Protein AF-A0A9E0T2H3-F1 (afdb_monomer_lite)

Radius of gyration: 16.69 Å; chains: 1; bounding box: 26×45×43 Å

Structure (mmCIF, N/CA/C/O backbone):
data_AF-A0A9E0T2H3-F1
#
_entry.id   AF-A0A9E0T2H3-F1
#
loop_
_atom_site.group_PDB
_atom_site.id
_atom_site.type_symbol
_atom_site.label_atom_id
_atom_site.label_alt_id
_atom_site.label_comp_id
_atom_site.label_asym_id
_atom_site.label_entity_id
_atom_site.label_seq_id
_atom_site.pdbx_PDB_ins_code
_atom_site.Cartn_x
_atom_site.Cartn_y
_atom_site.Cartn_z
_atom_site.occupancy
_atom_site.B_iso_or_e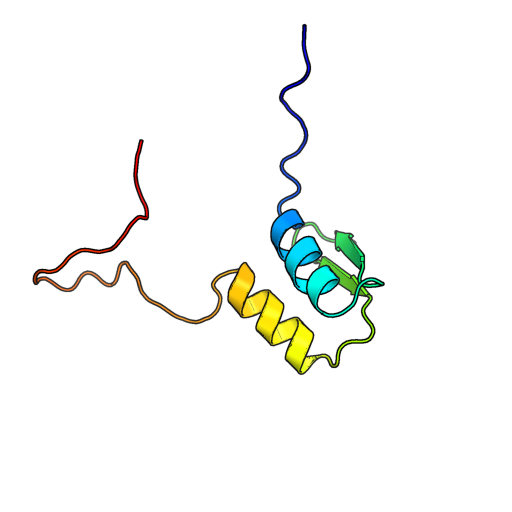quiv
_atom_site.auth_seq_id
_atom_site.auth_comp_id
_atom_site.auth_asym_id
_atom_site.auth_atom_id
_atom_site.pdbx_PDB_model_num
ATOM 1 N N . MET A 1 1 ? 2.811 14.256 -33.471 1.00 42.66 1 MET A N 1
ATOM 2 C CA . MET A 1 1 ? 1.933 13.419 -32.627 1.00 42.66 1 MET A CA 1
ATOM 3 C C . MET A 1 1 ? 2.855 12.650 -31.693 1.00 42.66 1 MET A C 1
ATOM 5 O O . MET A 1 1 ? 3.489 11.719 -32.155 1.00 42.66 1 MET A O 1
ATOM 9 N N . ASN A 1 2 ? 3.082 13.124 -30.465 1.00 45.47 2 ASN A N 1
ATOM 10 C CA . ASN A 1 2 ? 4.061 12.508 -29.560 1.00 45.47 2 ASN A CA 1
ATOM 11 C C . ASN A 1 2 ? 3.517 12.572 -28.127 1.00 45.47 2 ASN A C 1
ATOM 13 O O . ASN A 1 2 ? 3.769 13.532 -27.407 1.00 45.47 2 ASN A O 1
ATOM 17 N N . ALA A 1 3 ? 2.656 11.619 -27.772 1.00 48.94 3 ALA A N 1
ATOM 18 C CA . ALA A 1 3 ? 1.995 11.563 -26.469 1.00 48.94 3 ALA A CA 1
ATOM 19 C C . ALA A 1 3 ? 1.661 10.108 -26.107 1.00 48.94 3 ALA A C 1
ATOM 21 O O . ALA A 1 3 ? 0.495 9.737 -26.015 1.00 48.94 3 ALA A O 1
ATOM 22 N N . THR A 1 4 ? 2.668 9.241 -25.975 1.00 49.97 4 THR A N 1
ATOM 23 C CA . THR A 1 4 ? 2.448 7.870 -25.457 1.00 49.97 4 THR A CA 1
ATOM 24 C C . THR A 1 4 ? 3.667 7.324 -24.706 1.00 49.97 4 THR A C 1
ATOM 26 O O . THR A 1 4 ? 3.923 6.132 -24.683 1.00 49.97 4 THR A O 1
ATOM 29 N N . LEU A 1 5 ? 4.431 8.208 -24.066 1.00 46.91 5 LEU A N 1
ATOM 30 C CA . LEU A 1 5 ? 5.325 7.842 -22.960 1.00 46.91 5 LEU A CA 1
ATOM 31 C C . LEU A 1 5 ? 4.823 8.538 -21.692 1.00 46.91 5 LEU A C 1
ATOM 33 O O . LEU A 1 5 ? 5.587 9.160 -20.961 1.00 46.91 5 LEU A O 1
ATOM 37 N N . ALA A 1 6 ? 3.501 8.517 -21.485 1.00 48.19 6 ALA A N 1
ATOM 38 C CA . ALA A 1 6 ? 2.932 8.878 -20.200 1.00 48.19 6 ALA A CA 1
ATOM 39 C C . ALA A 1 6 ? 3.463 7.853 -19.198 1.00 48.19 6 ALA A C 1
ATOM 41 O O . ALA A 1 6 ? 3.092 6.684 -19.243 1.00 48.19 6 ALA A O 1
ATOM 42 N N . SER A 1 7 ? 4.419 8.314 -18.399 1.00 51.91 7 SER A N 1
ATOM 43 C CA . SER A 1 7 ? 4.975 7.694 -17.210 1.00 51.91 7 SER A CA 1
ATOM 44 C C . SER A 1 7 ? 4.030 6.655 -16.613 1.00 51.91 7 SER A C 1
ATOM 46 O O . SER A 1 7 ? 3.000 7.010 -16.042 1.00 51.91 7 SER A O 1
ATOM 48 N N . LEU A 1 8 ? 4.385 5.378 -16.754 1.00 60.97 8 LEU A N 1
ATOM 49 C CA . LEU A 1 8 ? 3.804 4.309 -15.954 1.00 60.97 8 LEU A CA 1
ATOM 50 C C . LEU A 1 8 ? 4.207 4.607 -14.508 1.00 60.97 8 LEU A C 1
ATOM 52 O O . LEU A 1 8 ? 5.307 4.254 -14.096 1.00 60.97 8 LEU A O 1
ATOM 56 N N . ASP A 1 9 ? 3.381 5.360 -13.781 1.00 71.50 9 ASP A N 1
ATOM 57 C CA . ASP A 1 9 ? 3.526 5.544 -12.340 1.00 71.50 9 ASP A CA 1
ATOM 58 C C . ASP A 1 9 ? 3.403 4.146 -11.716 1.00 71.50 9 ASP A C 1
ATOM 60 O O . ASP A 1 9 ? 2.307 3.580 -11.723 1.00 71.50 9 ASP A O 1
ATOM 64 N N . PRO A 1 10 ? 4.497 3.535 -11.225 1.00 74.00 10 PRO A N 1
ATOM 65 C CA . PRO A 1 10 ? 4.466 2.143 -10.770 1.00 74.00 10 PRO A CA 1
ATOM 66 C C . PRO A 1 10 ? 3.576 1.976 -9.529 1.00 74.00 10 PRO A C 1
ATOM 68 O O . PRO A 1 10 ? 3.153 0.874 -9.196 1.00 74.00 10 PRO A O 1
ATOM 71 N N . PHE A 1 11 ? 3.248 3.087 -8.868 1.00 81.88 11 PHE A N 1
ATOM 72 C CA . PHE A 1 11 ? 2.400 3.148 -7.687 1.00 81.88 11 PHE A CA 1
ATOM 73 C C . PHE A 1 11 ? 0.925 3.419 -8.007 1.00 81.88 11 PHE A C 1
ATOM 75 O O . PHE A 1 11 ? 0.110 3.462 -7.085 1.00 81.88 11 PHE A O 1
ATOM 82 N N . GLN A 1 12 ? 0.545 3.574 -9.278 1.00 85.25 12 GLN A N 1
ATOM 83 C CA . GLN A 1 12 ? -0.841 3.814 -9.684 1.00 85.25 12 GLN A CA 1
ATOM 84 C C . GLN A 1 12 ? -1.829 2.752 -9.162 1.00 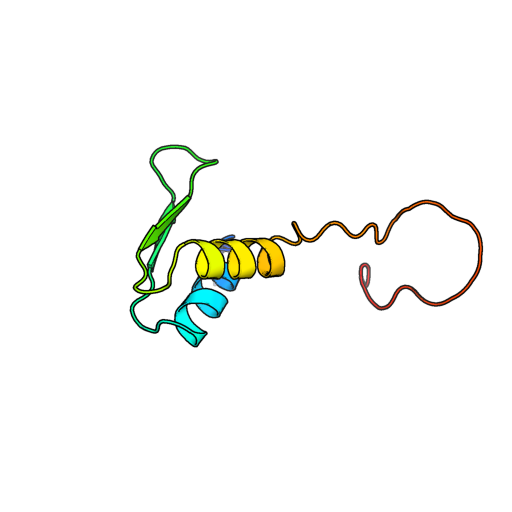85.25 12 GLN A C 1
ATOM 86 O O . GLN A 1 12 ? -2.856 3.159 -8.607 1.00 85.25 12 GLN A O 1
ATOM 91 N N . PRO A 1 13 ? -1.541 1.431 -9.222 1.00 85.94 13 PRO A N 1
ATOM 92 C CA . PRO A 1 13 ? -2.439 0.427 -8.647 1.00 85.94 13 PRO A CA 1
ATOM 93 C C . PRO A 1 13 ? -2.537 0.533 -7.118 1.00 85.94 13 PRO A C 1
ATOM 95 O O . PRO A 1 13 ? -3.626 0.399 -6.560 1.00 85.94 13 PRO A O 1
ATOM 98 N N . LEU A 1 14 ? -1.433 0.856 -6.434 1.00 87.06 14 LEU A N 1
ATOM 99 C CA . LEU A 1 14 ? -1.412 1.035 -4.980 1.00 87.06 14 LEU A CA 1
ATOM 100 C C . LEU A 1 14 ? -2.233 2.260 -4.558 1.00 87.06 14 LEU A C 1
ATOM 102 O O . LEU A 1 14 ? -3.034 2.184 -3.627 1.00 87.06 14 LEU A O 1
ATOM 106 N N . ARG A 1 15 ? -2.090 3.376 -5.283 1.00 89.12 15 ARG A N 1
ATOM 107 C CA . ARG A 1 15 ? -2.894 4.593 -5.088 1.00 89.12 15 ARG A CA 1
ATOM 108 C C . ARG A 1 15 ? -4.371 4.318 -5.263 1.00 89.12 15 ARG A C 1
ATOM 110 O O . ARG A 1 15 ? -5.174 4.812 -4.479 1.00 89.12 15 ARG A O 1
ATOM 117 N N . GLU A 1 16 ? -4.737 3.571 -6.296 1.00 89.88 16 GLU A N 1
ATOM 118 C CA . GLU A 1 16 ? -6.137 3.265 -6.553 1.00 89.88 16 GLU A CA 1
ATOM 119 C C . GLU A 1 16 ? -6.724 2.365 -5.463 1.00 89.88 16 GLU A C 1
ATOM 121 O O . GLU A 1 16 ? -7.810 2.656 -4.965 1.00 89.88 16 GLU A O 1
ATOM 126 N N . ALA A 1 17 ? -5.992 1.332 -5.038 1.00 90.06 17 ALA A N 1
ATOM 127 C CA . ALA A 1 17 ? -6.427 0.442 -3.967 1.00 90.06 17 ALA A CA 1
ATOM 128 C C . ALA A 1 17 ? -6.607 1.192 -2.637 1.00 90.06 17 ALA A C 1
ATOM 130 O O . ALA A 1 17 ? -7.665 1.091 -2.016 1.00 90.06 17 ALA A O 1
ATOM 131 N N . LEU A 1 18 ? -5.636 2.028 -2.255 1.00 90.69 18 LEU A N 1
ATOM 132 C CA . LEU A 1 18 ? -5.735 2.864 -1.058 1.00 90.69 18 LEU A CA 1
ATOM 133 C C . LEU A 1 18 ? -6.898 3.856 -1.146 1.00 90.69 18 LEU A C 1
ATOM 135 O O . LEU A 1 18 ? -7.651 3.983 -0.187 1.00 90.69 18 LEU A O 1
ATOM 139 N N . ARG A 1 19 ? -7.107 4.509 -2.301 1.00 91.12 19 ARG A N 1
ATOM 140 C CA . ARG A 1 19 ? -8.203 5.478 -2.488 1.00 91.12 19 ARG A CA 1
ATOM 141 C C . ARG A 1 19 ? -9.598 4.864 -2.460 1.00 91.12 19 ARG A C 1
ATOM 143 O O . ARG A 1 19 ? -10.557 5.589 -2.196 1.00 91.12 19 ARG A O 1
ATOM 150 N N . ARG A 1 20 ? -9.737 3.565 -2.743 1.00 90.44 20 ARG A N 1
ATOM 151 C CA . ARG A 1 20 ? -11.021 2.858 -2.598 1.00 90.44 20 ARG A CA 1
ATOM 152 C C . ARG A 1 20 ? -11.431 2.721 -1.132 1.00 90.44 20 ARG A C 1
ATOM 154 O O . ARG A 1 20 ? -12.624 2.770 -0.853 1.00 90.44 20 ARG A O 1
ATOM 161 N N . GLU A 1 21 ? -10.469 2.562 -0.224 1.00 89.94 21 GLU A N 1
ATOM 162 C CA . GLU A 1 21 ? -10.736 2.436 1.215 1.00 89.94 21 GLU A CA 1
ATOM 163 C C . GLU A 1 21 ? -10.666 3.781 1.954 1.00 89.94 21 GLU A C 1
ATOM 165 O O . GLU A 1 21 ? -11.527 4.068 2.783 1.00 89.94 21 GLU A O 1
ATOM 170 N N . ASP A 1 22 ? -9.691 4.631 1.628 1.00 91.44 22 ASP A N 1
ATOM 171 C CA . ASP A 1 22 ? -9.546 5.989 2.155 1.00 91.44 22 ASP A CA 1
ATOM 172 C C . ASP A 1 22 ? -9.401 6.983 0.992 1.00 91.44 22 ASP A C 1
ATOM 174 O O . ASP A 1 22 ? -8.323 7.114 0.415 1.00 91.44 22 ASP A O 1
ATOM 178 N N . PRO A 1 23 ? -10.457 7.729 0.618 1.00 90.62 23 PRO A N 1
ATOM 179 C CA . PRO A 1 23 ? -10.424 8.616 -0.548 1.00 90.62 23 PRO A CA 1
ATOM 180 C C . PRO A 1 23 ? -9.418 9.770 -0.412 1.00 90.62 23 PRO A C 1
ATOM 182 O O . PRO A 1 23 ? -9.052 10.374 -1.427 1.00 90.62 23 PRO A O 1
ATOM 185 N N . ALA A 1 24 ? -8.986 10.063 0.820 1.00 91.62 24 ALA A N 1
ATOM 186 C CA . ALA A 1 24 ? -7.952 11.037 1.155 1.00 91.62 24 ALA A CA 1
ATOM 187 C C . ALA A 1 24 ? -6.523 10.463 1.094 1.00 91.62 24 ALA A C 1
ATOM 189 O O . ALA A 1 24 ? -5.575 11.216 1.308 1.00 91.62 24 ALA A O 1
ATOM 190 N N . ALA A 1 25 ? -6.356 9.171 0.793 1.00 91.19 25 ALA A N 1
ATOM 191 C CA . ALA A 1 25 ? -5.049 8.540 0.763 1.00 91.19 25 ALA A CA 1
ATOM 192 C C . ALA A 1 25 ? -4.164 9.096 -0.362 1.00 91.19 25 ALA A C 1
ATOM 194 O O . ALA A 1 25 ? -4.571 9.207 -1.527 1.00 91.19 25 ALA A O 1
ATOM 195 N N . GLU A 1 26 ? -2.912 9.379 -0.019 1.00 90.19 26 GLU A N 1
ATOM 196 C CA . GLU A 1 26 ? -1.874 9.835 -0.932 1.00 90.19 26 GLU A CA 1
ATOM 197 C C . GLU A 1 26 ? -0.663 8.906 -0.868 1.00 90.19 26 GLU A C 1
ATOM 199 O O . GLU A 1 26 ? -0.204 8.525 0.205 1.00 90.19 26 GLU A O 1
ATOM 204 N N . VAL A 1 27 ? -0.116 8.580 -2.038 1.00 89.19 27 VAL A N 1
ATOM 205 C CA . VAL A 1 27 ? 1.129 7.819 -2.178 1.00 89.19 27 VAL A CA 1
ATOM 206 C C . VAL A 1 27 ? 2.109 8.686 -2.940 1.00 89.19 27 VAL A C 1
ATOM 208 O O . VAL A 1 27 ? 1.759 9.246 -3.988 1.00 89.19 27 VAL A O 1
ATOM 211 N N . ARG A 1 28 ? 3.319 8.819 -2.405 1.00 88.06 28 ARG A N 1
ATOM 212 C CA . ARG A 1 28 ? 4.402 9.604 -2.996 1.00 88.06 28 ARG A CA 1
ATOM 213 C C . ARG A 1 28 ? 5.699 8.811 -2.930 1.00 88.06 28 ARG A C 1
ATOM 215 O O . ARG A 1 28 ? 5.896 8.007 -2.023 1.00 88.06 28 ARG A O 1
ATOM 222 N N . GLN A 1 29 ? 6.580 9.038 -3.898 1.00 86.12 29 GLN A N 1
ATOM 223 C CA . GLN A 1 29 ? 7.932 8.500 -3.834 1.00 86.12 29 GLN A CA 1
ATOM 224 C C . GLN A 1 29 ? 8.685 9.194 -2.699 1.00 86.12 29 GLN A C 1
ATOM 226 O O . GLN A 1 29 ? 8.653 10.424 -2.601 1.00 86.12 29 GLN A O 1
ATOM 231 N N . GLY A 1 30 ? 9.320 8.394 -1.848 1.00 86.88 30 GLY A N 1
ATOM 232 C CA . GLY A 1 30 ? 10.125 8.891 -0.747 1.00 86.88 30 GLY A CA 1
ATOM 233 C C . GLY A 1 30 ? 11.460 9.475 -1.221 1.00 86.88 30 GLY A C 1
ATOM 234 O O . GLY A 1 30 ? 11.736 9.564 -2.420 1.00 86.88 30 GLY A O 1
ATOM 235 N N . PRO A 1 31 ? 12.339 9.864 -0.285 1.00 85.75 31 PRO A N 1
ATOM 236 C CA . PRO A 1 31 ? 13.649 10.431 -0.612 1.00 85.75 31 PRO A CA 1
ATOM 237 C C . PRO A 1 31 ? 14.594 9.445 -1.322 1.00 85.75 31 PRO A C 1
ATOM 239 O O . PRO A 1 31 ? 15.595 9.876 -1.895 1.00 85.75 31 PRO A O 1
ATOM 242 N N . SER A 1 32 ? 14.290 8.144 -1.291 1.00 86.88 32 SER A N 1
ATOM 243 C CA . SER A 1 32 ? 15.047 7.092 -1.965 1.00 86.88 32 SER A CA 1
ATOM 244 C C . SER A 1 32 ? 14.187 6.439 -3.050 1.00 86.88 32 SER A C 1
ATOM 246 O O . SER A 1 32 ? 12.973 6.331 -2.880 1.00 86.88 32 SER A O 1
ATOM 248 N N . PRO A 1 33 ? 14.789 5.946 -4.147 1.00 78.94 33 PRO A N 1
ATOM 249 C CA . PRO A 1 33 ? 14.035 5.316 -5.231 1.00 78.94 33 PRO A CA 1
ATOM 250 C C . PRO A 1 33 ? 13.255 4.073 -4.776 1.00 78.94 33 PRO A C 1
ATOM 252 O O . PRO A 1 33 ? 12.197 3.798 -5.333 1.00 78.94 33 PRO A O 1
ATOM 255 N N . ASP A 1 34 ? 13.744 3.382 -3.743 1.00 81.25 34 ASP A N 1
ATOM 256 C CA . ASP A 1 34 ? 13.132 2.189 -3.146 1.00 81.25 34 ASP A CA 1
ATOM 257 C C . ASP A 1 34 ? 12.183 2.490 -1.974 1.00 81.25 34 ASP A C 1
ATOM 259 O O . ASP A 1 34 ? 11.658 1.563 -1.355 1.00 81.25 34 ASP A O 1
ATOM 263 N N . THR A 1 35 ? 11.971 3.762 -1.614 1.00 84.62 35 THR A N 1
ATOM 264 C CA . THR A 1 35 ? 11.062 4.127 -0.520 1.00 84.62 35 THR A CA 1
ATOM 265 C C . THR A 1 35 ? 9.787 4.769 -1.045 1.00 84.62 35 THR A C 1
ATOM 267 O O . THR A 1 35 ? 9.792 5.573 -1.978 1.00 84.62 35 THR A O 1
ATOM 270 N N . VAL A 1 36 ? 8.667 4.418 -0.415 1.00 86.50 36 VAL A N 1
ATOM 271 C CA . VAL A 1 36 ? 7.353 4.991 -0.698 1.00 86.50 36 VAL A CA 1
ATOM 272 C C . VAL A 1 36 ? 6.763 5.549 0.590 1.00 86.50 36 VAL A C 1
ATOM 274 O O . VAL A 1 36 ? 6.822 4.915 1.643 1.00 86.50 36 VAL A O 1
ATOM 277 N N . GLU A 1 37 ? 6.214 6.753 0.509 1.00 90.44 37 GLU A N 1
ATOM 278 C CA . GLU A 1 37 ? 5.518 7.410 1.607 1.00 90.44 37 GLU A CA 1
ATOM 279 C C . GLU A 1 37 ? 4.014 7.344 1.348 1.00 90.44 37 GLU A C 1
ATOM 281 O O . GLU A 1 37 ? 3.530 7.759 0.291 1.00 90.44 37 GLU A O 1
ATOM 286 N N . ILE A 1 38 ? 3.276 6.806 2.319 1.00 90.25 38 ILE A N 1
ATOM 287 C CA . ILE A 1 38 ? 1.825 6.636 2.246 1.00 90.25 38 ILE A CA 1
ATOM 28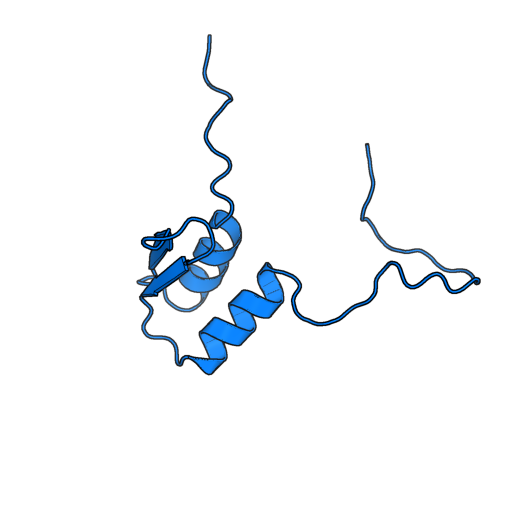8 C C . ILE A 1 38 ? 1.196 7.444 3.374 1.00 90.25 38 ILE A C 1
ATOM 290 O O . ILE A 1 38 ? 1.407 7.153 4.551 1.00 90.25 38 ILE A O 1
ATOM 294 N N . ALA A 1 39 ? 0.405 8.446 3.009 1.00 91.50 39 ALA A N 1
ATOM 295 C CA . ALA A 1 39 ? -0.439 9.183 3.936 1.00 91.50 39 ALA A CA 1
ATOM 296 C C . ALA A 1 39 ? -1.872 8.671 3.785 1.00 91.50 39 ALA A C 1
ATOM 298 O O . ALA A 1 39 ? -2.459 8.805 2.716 1.00 91.50 39 ALA A O 1
ATOM 299 N N . SER A 1 40 ? -2.435 8.065 4.829 1.00 92.31 40 SER A N 1
ATOM 300 C CA . SER A 1 40 ? -3.841 7.645 4.846 1.00 92.31 40 SER A CA 1
ATOM 301 C C . SER A 1 40 ? -4.390 7.669 6.269 1.00 92.31 40 SER A C 1
ATOM 303 O O . SER A 1 40 ? -3.621 7.627 7.233 1.00 92.31 40 SER A O 1
ATOM 305 N N . ASN A 1 41 ? -5.715 7.675 6.399 1.00 92.88 41 ASN A N 1
ATOM 306 C CA . ASN A 1 41 ? -6.385 7.492 7.692 1.00 92.88 41 ASN A CA 1
ATOM 307 C C . ASN A 1 41 ? -6.532 6.013 8.092 1.00 92.88 41 ASN A C 1
ATOM 309 O O . ASN A 1 41 ? -7.089 5.708 9.150 1.00 92.88 41 ASN A O 1
ATOM 313 N N . LEU A 1 42 ? -6.079 5.085 7.245 1.00 90.44 42 LEU A N 1
ATOM 314 C CA . LEU A 1 42 ? -6.178 3.657 7.509 1.00 90.44 42 LEU A CA 1
ATOM 315 C C . LEU A 1 42 ? -5.163 3.240 8.582 1.00 90.44 42 LEU A C 1
ATOM 317 O O . LEU A 1 42 ? -4.050 3.769 8.635 1.00 90.44 42 LEU A O 1
ATOM 321 N N . PRO A 1 43 ? -5.505 2.253 9.429 1.00 92.38 43 PRO A N 1
ATOM 322 C CA . PRO A 1 43 ? -4.533 1.671 10.341 1.00 92.38 43 PRO A CA 1
ATOM 323 C C . PRO A 1 43 ? -3.404 1.003 9.547 1.00 92.38 43 PRO A C 1
ATOM 325 O O . PRO A 1 43 ? -3.647 0.410 8.496 1.00 92.38 43 PRO A O 1
ATOM 328 N N . GLN A 1 44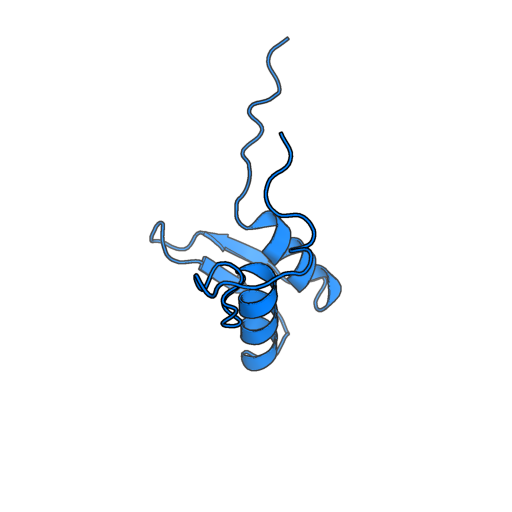 ? -2.182 1.038 10.084 1.00 88.44 44 GLN A N 1
ATOM 329 C CA . GLN A 1 44 ? -0.980 0.520 9.417 1.00 88.44 44 GLN A CA 1
ATOM 330 C C . GLN A 1 44 ? -1.166 -0.903 8.864 1.00 88.44 44 GLN A C 1
ATOM 332 O O . GLN A 1 44 ? -0.874 -1.150 7.702 1.00 88.44 44 GLN A O 1
ATOM 337 N N . GLN A 1 45 ? -1.784 -1.792 9.644 1.00 89.69 45 GLN A N 1
ATOM 338 C CA . GLN A 1 45 ? -2.083 -3.176 9.253 1.00 89.69 45 GLN A CA 1
ATOM 339 C C . GLN A 1 45 ? -2.938 -3.289 7.978 1.00 89.69 45 GLN A C 1
ATOM 341 O O . GLN A 1 45 ? -2.784 -4.232 7.207 1.00 89.69 45 GLN A O 1
ATOM 346 N N . ARG A 1 46 ? -3.855 -2.339 7.740 1.00 90.81 46 ARG A N 1
ATOM 347 C CA . ARG A 1 46 ? -4.652 -2.293 6.505 1.00 90.81 46 ARG A CA 1
ATOM 348 C C . ARG A 1 46 ? -3.817 -1.821 5.328 1.00 90.81 46 ARG A C 1
ATOM 350 O O . ARG A 1 46 ? -3.879 -2.439 4.275 1.00 90.81 46 ARG A O 1
ATOM 357 N N . VAL A 1 47 ? -3.011 -0.779 5.523 1.00 89.75 47 VAL A N 1
ATOM 358 C CA . VAL A 1 47 ? -2.088 -0.289 4.489 1.00 89.75 47 VAL A CA 1
ATOM 359 C C . VAL A 1 47 ? -1.122 -1.398 4.065 1.00 89.75 47 VAL A C 1
ATOM 361 O O . VAL A 1 47 ? -0.940 -1.617 2.872 1.00 89.75 47 VAL A O 1
ATOM 364 N N . GLU A 1 48 ? -0.567 -2.143 5.021 1.00 88.31 48 GLU A N 1
ATOM 365 C CA . GLU A 1 48 ? 0.296 -3.302 4.764 1.00 88.31 48 GLU A CA 1
ATOM 366 C C . GLU A 1 48 ? -0.422 -4.403 3.975 1.00 88.31 48 GLU A C 1
ATOM 368 O O . GLU A 1 48 ? 0.133 -4.895 2.998 1.00 88.31 48 GLU A O 1
ATOM 373 N N . ALA A 1 49 ? -1.666 -4.741 4.328 1.00 89.56 49 ALA A N 1
ATOM 374 C CA . ALA A 1 49 ? -2.454 -5.732 3.592 1.00 89.56 49 ALA A CA 1
ATOM 375 C C . ALA A 1 49 ? -2.733 -5.304 2.140 1.00 89.56 49 ALA A C 1
ATOM 377 O O . ALA A 1 49 ? -2.634 -6.115 1.223 1.00 89.56 49 ALA A O 1
ATOM 378 N N . ILE A 1 50 ? -3.044 -4.024 1.912 1.00 89.25 50 ILE A N 1
ATOM 379 C CA . ILE A 1 50 ? -3.253 -3.476 0.564 1.00 89.25 50 ILE A CA 1
ATOM 380 C C . ILE A 1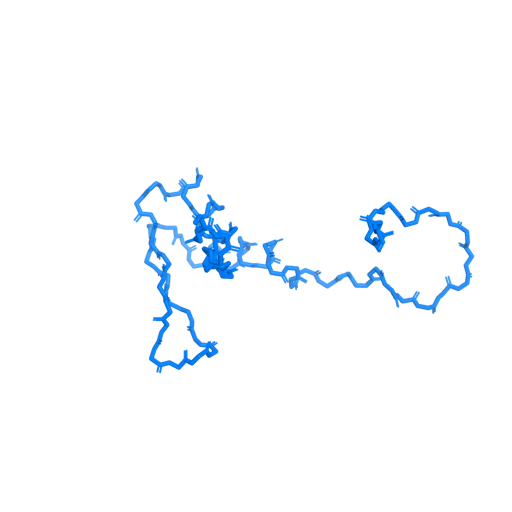 50 ? -1.945 -3.509 -0.230 1.00 89.25 50 ILE A C 1
ATOM 382 O O . ILE A 1 50 ? -1.944 -3.912 -1.392 1.00 89.25 50 ILE A O 1
ATOM 386 N N . MET A 1 51 ? -0.830 -3.110 0.388 1.00 85.94 51 MET A N 1
ATOM 387 C CA . MET A 1 51 ? 0.489 -3.197 -0.238 1.00 85.94 51 MET A CA 1
ATOM 388 C C . MET A 1 51 ? 0.831 -4.639 -0.607 1.00 85.94 51 MET A C 1
ATOM 390 O O . MET A 1 51 ? 1.247 -4.872 -1.736 1.00 85.94 51 MET A O 1
ATOM 394 N N . ALA A 1 52 ? 0.610 -5.598 0.292 1.00 85.31 52 ALA A N 1
ATOM 395 C CA . ALA A 1 52 ? 0.869 -7.009 0.030 1.00 85.31 52 ALA A CA 1
ATOM 396 C C . ALA A 1 52 ? 0.013 -7.550 -1.124 1.00 85.31 52 ALA A C 1
ATOM 398 O O . ALA A 1 52 ? 0.550 -8.182 -2.034 1.00 85.31 52 ALA A O 1
ATOM 399 N N . ALA A 1 53 ? -1.278 -7.209 -1.149 1.00 85.69 53 ALA A N 1
ATOM 400 C CA . ALA A 1 53 ? -2.200 -7.610 -2.208 1.00 85.69 53 ALA A CA 1
ATOM 401 C C . ALA A 1 53 ? -1.858 -6.991 -3.577 1.00 85.69 53 ALA A C 1
ATOM 403 O O . ALA A 1 53 ? -2.010 -7.647 -4.605 1.00 85.69 53 ALA A O 1
ATOM 404 N N . VAL A 1 54 ? -1.404 -5.733 -3.608 1.00 84.31 54 VAL A N 1
ATOM 405 C CA . VAL A 1 54 ? -1.076 -5.018 -4.856 1.00 84.31 54 VAL A CA 1
ATOM 406 C C . VAL A 1 54 ? 0.314 -5.375 -5.376 1.00 84.31 54 VAL A C 1
ATOM 408 O O . VAL A 1 54 ? 0.492 -5.551 -6.579 1.00 84.31 54 VAL A O 1
ATOM 411 N N . LEU A 1 55 ? 1.303 -5.461 -4.488 1.00 76.62 55 LEU A N 1
ATOM 412 C CA . LEU A 1 55 ? 2.691 -5.775 -4.837 1.00 76.62 55 LEU A CA 1
ATOM 413 C C . LEU A 1 55 ? 2.934 -7.287 -4.959 1.00 76.62 55 LEU A C 1
ATOM 415 O O . LEU A 1 55 ? 4.044 -7.690 -5.295 1.00 76.62 55 LEU A O 1
ATOM 419 N N . GLY A 1 56 ? 1.924 -8.118 -4.681 1.00 66.19 56 GLY A N 1
ATOM 420 C CA . GLY A 1 56 ? 2.047 -9.575 -4.724 1.00 66.19 56 GLY A CA 1
ATOM 421 C C . GLY A 1 56 ? 3.027 -10.118 -3.680 1.00 66.19 56 GLY A C 1
ATOM 422 O O . GLY A 1 56 ? 3.708 -11.105 -3.937 1.00 66.19 56 GLY A O 1
ATOM 423 N N . MET A 1 57 ? 3.138 -9.459 -2.520 1.00 54.41 57 MET A N 1
ATOM 424 C CA . MET A 1 57 ? 3.956 -9.944 -1.396 1.00 54.41 57 MET A CA 1
ATOM 425 C C . MET A 1 57 ? 3.216 -10.977 -0.529 1.00 54.41 57 MET A C 1
ATOM 427 O O . MET A 1 57 ? 3.782 -11.466 0.448 1.00 54.41 57 MET A O 1
ATOM 431 N N . ASP A 1 58 ? 1.980 -11.337 -0.883 1.00 46.53 58 ASP A N 1
ATOM 432 C CA . ASP A 1 58 ? 1.371 -12.592 -0.446 1.00 46.53 58 ASP A CA 1
ATOM 433 C C . ASP A 1 58 ? 2.072 -13.735 -1.190 1.00 46.53 58 ASP A C 1
ATOM 435 O O . ASP A 1 58 ? 1.958 -13.879 -2.406 1.00 46.53 58 ASP A O 1
ATOM 439 N N . GLY A 1 59 ? 2.888 -14.490 -0.457 1.00 46.34 59 GLY A N 1
ATOM 440 C CA . GLY A 1 59 ? 3.757 -15.531 -0.986 1.00 46.34 59 GLY A CA 1
ATOM 441 C C . GLY A 1 59 ? 3.026 -16.650 -1.727 1.00 46.34 59 GLY A C 1
ATOM 442 O O . GLY A 1 59 ? 2.746 -17.692 -1.145 1.00 46.34 59 GLY A O 1
ATOM 443 N N . GLU A 1 60 ? 2.845 -16.484 -3.033 1.00 43.94 60 GLU A N 1
ATOM 444 C CA . GLU A 1 60 ? 2.534 -17.566 -3.965 1.00 43.94 60 GLU A CA 1
ATOM 445 C C . GLU A 1 60 ? 3.297 -17.286 -5.274 1.00 43.94 60 GLU A C 1
ATOM 447 O O . GLU A 1 60 ? 2.924 -16.481 -6.116 1.00 43.94 60 GLU A O 1
ATOM 452 N N . GLY A 1 61 ? 4.470 -17.871 -5.495 1.00 43.12 61 GLY A N 1
ATOM 453 C CA . GLY A 1 61 ? 4.531 -19.313 -5.684 1.00 43.12 61 GLY A CA 1
ATOM 454 C C . GLY A 1 61 ? 3.872 -19.769 -6.993 1.00 43.12 61 GLY A C 1
ATOM 455 O O . GLY A 1 61 ? 3.828 -20.964 -7.236 1.00 43.12 61 GLY A O 1
ATOM 456 N N . CYS A 1 62 ? 3.404 -18.887 -7.885 1.00 39.94 62 CYS A N 1
ATOM 457 C CA . CYS A 1 62 ? 2.848 -19.309 -9.182 1.00 39.94 62 CYS A CA 1
ATOM 458 C C . CYS A 1 62 ? 3.931 -19.524 -10.260 1.00 39.94 62 CYS A C 1
ATOM 460 O O . CYS A 1 62 ? 3.761 -19.138 -11.407 1.00 39.94 62 CYS A O 1
ATOM 462 N N . CYS A 1 63 ? 5.071 -20.093 -9.863 1.00 46.72 63 CYS A N 1
ATOM 463 C CA . CYS A 1 63 ? 6.118 -20.684 -10.710 1.00 46.72 63 CYS A CA 1
ATOM 464 C C . CYS A 1 63 ? 6.984 -21.639 -9.855 1.00 46.72 63 CYS A C 1
ATOM 466 O O . CYS A 1 63 ? 8.195 -21.724 -10.049 1.00 46.72 63 CYS A O 1
ATOM 468 N N . SER A 1 64 ? 6.427 -22.321 -8.846 1.00 42.25 64 SER A N 1
ATOM 469 C CA . SER A 1 64 ? 7.153 -23.437 -8.232 1.00 42.25 64 SER A CA 1
ATOM 470 C C . SER A 1 64 ? 7.059 -24.632 -9.171 1.00 42.25 64 SER A C 1
ATOM 472 O O . SER A 1 64 ? 6.068 -25.353 -9.178 1.00 42.25 64 SER A O 1
ATOM 474 N N . ASP A 1 65 ? 8.097 -24.747 -9.999 1.00 47.22 65 ASP A N 1
ATOM 475 C CA . ASP A 1 65 ? 8.514 -25.906 -10.784 1.00 47.22 65 ASP A CA 1
ATOM 476 C C . ASP A 1 65 ? 8.164 -27.211 -10.048 1.00 47.22 65 ASP A C 1
ATOM 478 O O . ASP A 1 65 ? 8.803 -27.627 -9.084 1.00 47.22 65 ASP A O 1
ATOM 482 N N . GLY A 1 66 ? 7.031 -27.773 -10.444 1.00 42.38 66 GLY A N 1
ATOM 483 C CA . GLY A 1 66 ? 6.351 -28.869 -9.782 1.00 42.38 66 GLY A CA 1
ATOM 484 C C . GLY A 1 66 ? 5.420 -29.482 -10.805 1.00 42.38 66 GLY A C 1
ATOM 485 O O . GLY A 1 66 ? 4.239 -29.167 -10.874 1.00 42.38 66 GLY A O 1
ATOM 486 N N . GLU A 1 67 ? 6.021 -30.280 -11.677 1.00 54.41 67 GLU A N 1
ATOM 487 C CA . GLU A 1 67 ? 5.392 -31.181 -12.631 1.00 54.41 67 GLU A CA 1
ATOM 488 C C . GLU A 1 67 ? 4.057 -31.754 -12.113 1.00 54.41 67 GLU A C 1
ATOM 490 O O . GLU A 1 67 ? 4.049 -32.654 -11.278 1.00 54.41 67 GLU A O 1
ATOM 495 N N . SER A 1 68 ? 2.925 -31.234 -12.608 1.00 49.38 68 SER A N 1
ATOM 496 C CA . SER A 1 68 ? 1.765 -31.996 -13.116 1.00 49.38 68 SER A CA 1
ATOM 497 C C . SER A 1 68 ? 0.504 -31.127 -13.193 1.00 49.38 68 SER A C 1
ATOM 499 O O . SER A 1 68 ? -0.098 -30.791 -12.183 1.00 49.38 68 SER A O 1
ATOM 501 N N . GLY A 1 69 ? 0.121 -30.809 -14.434 1.00 51.66 69 GLY A N 1
ATOM 502 C CA . GLY A 1 69 ? -1.241 -30.558 -14.922 1.00 51.66 69 GLY A CA 1
ATOM 503 C C . GLY A 1 69 ? -2.257 -29.888 -13.995 1.00 51.66 69 GLY A C 1
ATOM 504 O O . GLY A 1 69 ? -2.954 -30.570 -13.265 1.00 51.66 69 GLY A O 1
ATOM 505 N N . GLU A 1 70 ? -2.448 -28.578 -14.144 1.00 50.16 70 GLU A N 1
ATOM 506 C CA . GLU A 1 70 ? -3.685 -27.990 -14.687 1.00 50.16 70 GLU A CA 1
ATOM 507 C C . GLU A 1 70 ? -3.624 -26.461 -14.586 1.00 50.16 70 GLU A C 1
ATOM 509 O O . GLU A 1 70 ? -3.673 -25.872 -13.516 1.00 50.16 70 GLU A O 1
ATOM 514 N N . SER A 1 71 ? -3.516 -25.830 -15.759 1.00 43.19 71 SER A N 1
ATOM 515 C CA . SER A 1 71 ? -3.979 -24.473 -16.054 1.00 43.19 71 SER A CA 1
ATOM 516 C C . SER A 1 71 ? -3.621 -23.371 -15.041 1.00 43.19 71 SER A C 1
ATOM 518 O O . SER A 1 71 ? -4.489 -22.850 -14.341 1.00 43.19 71 SER A O 1
ATOM 520 N N . CYS A 1 72 ? -2.370 -22.896 -15.077 1.00 50.47 72 CYS A N 1
ATOM 521 C CA . CYS A 1 72 ? -2.049 -21.546 -14.613 1.00 5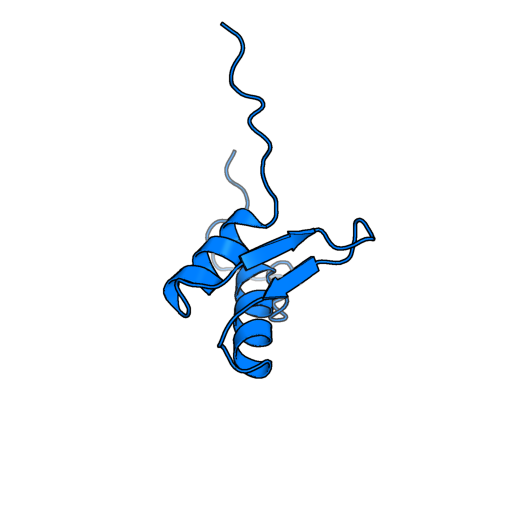0.47 72 CYS A CA 1
ATOM 522 C C . CYS A 1 72 ? -2.817 -20.532 -15.476 1.00 50.47 72 CYS A C 1
ATOM 524 O O . CYS A 1 72 ? -2.445 -20.244 -16.615 1.00 50.47 72 CYS A O 1
ATOM 526 N N . CYS A 1 73 ? -3.918 -20.008 -14.942 1.00 45.72 73 CYS A N 1
ATOM 527 C CA . CYS A 1 73 ? -4.647 -18.902 -15.543 1.00 45.72 73 CYS A CA 1
ATOM 528 C C . CYS A 1 73 ? -3.771 -17.639 -15.546 1.00 45.72 73 CYS A C 1
ATOM 530 O O . CYS A 1 73 ? -3.710 -16.910 -14.562 1.00 45.72 73 CYS A O 1
ATOM 532 N N . GLY A 1 74 ? -3.166 -17.348 -16.698 1.00 44.72 74 GLY A N 1
ATOM 533 C CA . GLY A 1 74 ? -3.208 -15.988 -17.237 1.00 44.72 74 GLY A CA 1
ATOM 534 C C . GLY A 1 74 ? -2.031 -15.044 -16.982 1.00 44.72 74 GLY A C 1
ATOM 535 O O . GLY A 1 74 ? -2.226 -13.845 -17.142 1.00 44.72 74 GLY A O 1
ATOM 536 N N . CYS A 1 75 ? -0.824 -15.527 -16.678 1.00 51.16 75 CYS A N 1
ATOM 537 C CA . CYS A 1 75 ? 0.395 -14.702 -16.729 1.00 51.16 75 CYS A CA 1
ATOM 538 C C . CYS A 1 75 ? 1.344 -15.192 -17.833 1.00 51.16 75 CYS A C 1
ATOM 540 O O . CYS A 1 75 ? 2.266 -15.947 -17.554 1.00 51.16 75 CYS A O 1
ATOM 542 N N . CYS A 1 76 ? 1.041 -14.804 -19.079 1.00 51.91 76 CYS A N 1
ATOM 543 C CA . CYS A 1 76 ? 1.919 -14.649 -20.259 1.00 51.91 76 CYS A CA 1
ATOM 544 C C . CYS A 1 76 ? 1.056 -14.810 -21.518 1.00 51.91 76 CYS A C 1
ATOM 546 O O . CYS A 1 76 ? 0.775 -15.923 -21.956 1.00 51.91 76 CYS A O 1
ATOM 548 N N . GLY A 1 77 ? 0.609 -13.691 -22.079 1.00 40.12 77 GLY A N 1
ATOM 549 C CA . GLY A 1 77 ? -0.165 -13.659 -23.313 1.00 40.12 77 GLY A CA 1
ATOM 550 C C . GLY A 1 77 ? 0.119 -12.385 -24.091 1.00 40.12 77 GLY A C 1
ATOM 551 O O . GLY A 1 77 ? -0.724 -11.500 -24.093 1.00 40.12 77 GLY A O 1
ATOM 552 N N . GLU A 1 78 ? 1.322 -12.295 -24.660 1.00 39.47 78 GLU A N 1
ATOM 553 C CA . GLU A 1 78 ? 1.612 -11.905 -26.054 1.00 39.47 78 GLU A CA 1
ATOM 554 C C . GLU A 1 78 ? 3.072 -12.242 -26.396 1.00 39.47 78 GLU A C 1
ATOM 556 O O . GLU A 1 78 ? 3.957 -11.992 -25.545 1.00 39.47 78 GLU A O 1
#

Foldseek 3Di:
DDPPPPDPPVCVQLLVLQCVVFVPWDWDCDPDNPDIDIDGPDDPVVSVVSCCVRVVVVDDDLPPPDDDDDDPPDPDDD

pLDDT: mean 71.75, std 20.0, range [39.47, 92.88]

Secondary structure (DSSP, 8-state):
---------TTHHHHHHHHHH-TT-EEEE-SSTT-EEEE-SS-HHHHHHHHHHHHT-S---TT----------SS---

Sequence (78 aa):
MNATLASLDPFQPLREALRREDPAAEVRQGPSPDTVEIASNLPQQRVEAIMAAVLGMDGEGCCSDGESGESCCGCCGE